Protein AF-A0A1I2BSS0-F1 (afdb_monomer_lite)

Organism: NCBI:txid930128

Radius of gyration: 27.58 Å; chains: 1; bounding box: 53×74×63 Å

Sequence (146 aa):
MRKRMLYLVAVILLAGCGANDTADAEGGEKVQETEGVESGGTPAADTEKEESNDSELTEIRESYEDETYKVTLKAITDVNETTAVGPMEVTIEDVKVLTIEPSQEAHEEYYYQYSSEEEFDYPHIQATSENTSEDMVNFNPVSTVE

pLDDT: mean 75.37, std 25.13, range [26.5, 98.25]

Secondary structure (DSSP, 8-state):
--SSSSTTTTTGGG---------------------------------------GGG--STT-EEE-SSEEEEEEEEEEEEEEEEETTEEEEEEEEEEEEEEE-HHHIIIIITTT-SSSSEEEEEEEEEEEE-SSS-----S-S---

Foldseek 3Di:
DVVVVVVVVVVVPPPDDDDDDDDDDDDDDDDDDDDDDPPPPDPPPPPPVCDDPCVPDDDQQDWDDDPFKIKGWHDKDADQDWDDDPQKIKGFGMKTKMKIQTDPVNCVPPVVVPDPDRMDIDMDIDMDMGRNDPDDDDDDPDDDDD

Structure (mmCIF, N/CA/C/O backbone):
data_AF-A0A1I2BSS0-F1
#
_entry.id   AF-A0A1I2BSS0-F1
#
loop_
_atom_site.group_PDB
_atom_site.id
_atom_site.type_symbol
_atom_site.label_atom_id
_atom_site.label_alt_id
_atom_site.label_comp_id
_atom_site.label_asym_id
_atom_site.label_entity_id
_atom_site.label_seq_id
_atom_site.pdbx_PDB_ins_code
_atom_site.Cartn_x
_atom_site.Cartn_y
_atom_site.Cartn_z
_atom_site.occupancy
_atom_site.B_iso_or_equiv
_atom_site.auth_seq_id
_atom_site.auth_comp_id
_atom_site.auth_asym_id
_atom_site.auth_atom_id
_atom_site.pdbx_PDB_model_num
ATOM 1 N N . MET A 1 1 ? 5.828 -63.047 6.355 1.00 50.56 1 MET A N 1
ATOM 2 C CA . MET A 1 1 ? 6.498 -62.698 7.632 1.00 50.56 1 MET A CA 1
ATOM 3 C C . MET A 1 1 ? 7.538 -61.571 7.530 1.00 50.56 1 MET A C 1
ATOM 5 O O . MET A 1 1 ? 7.919 -61.057 8.564 1.00 50.56 1 MET A O 1
ATOM 9 N N . ARG A 1 2 ? 7.936 -61.096 6.334 1.00 51.59 2 ARG A N 1
ATOM 10 C CA . ARG A 1 2 ? 8.876 -59.959 6.185 1.00 51.59 2 ARG A CA 1
ATOM 11 C C . ARG A 1 2 ? 8.249 -58.557 6.315 1.00 51.59 2 ARG A C 1
ATOM 13 O O . ARG A 1 2 ? 8.945 -57.620 6.663 1.00 51.59 2 ARG A O 1
ATOM 20 N N . LYS A 1 3 ? 6.931 -58.412 6.105 1.00 49.22 3 LYS A N 1
ATOM 21 C CA . LYS A 1 3 ? 6.220 -57.119 6.231 1.00 49.22 3 LYS A CA 1
ATOM 22 C C . LYS A 1 3 ? 5.806 -56.747 7.663 1.00 49.22 3 LYS A C 1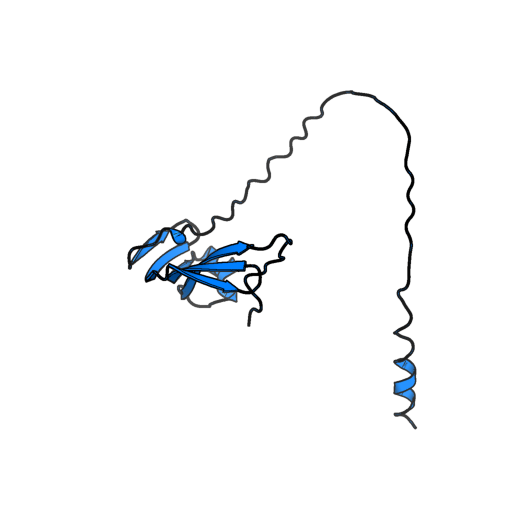
ATOM 24 O O . LYS A 1 3 ? 5.516 -55.590 7.921 1.00 49.22 3 LYS A O 1
ATOM 29 N N . ARG A 1 4 ? 5.799 -57.703 8.603 1.00 57.75 4 ARG A N 1
ATOM 30 C CA . ARG A 1 4 ? 5.473 -57.435 10.021 1.00 57.75 4 ARG A CA 1
ATOM 31 C C . ARG A 1 4 ? 6.681 -56.954 10.835 1.00 57.75 4 ARG A C 1
ATOM 33 O O . ARG A 1 4 ? 6.501 -56.419 11.916 1.00 57.75 4 ARG A O 1
ATOM 40 N N . MET A 1 5 ? 7.891 -57.108 10.292 1.00 56.22 5 MET A N 1
ATOM 41 C CA . MET A 1 5 ? 9.147 -56.718 10.941 1.00 56.22 5 MET A CA 1
ATOM 42 C C . MET A 1 5 ? 9.496 -55.232 10.743 1.00 56.22 5 MET A C 1
ATOM 44 O O . MET A 1 5 ? 10.292 -54.693 11.497 1.00 56.22 5 MET A O 1
ATOM 48 N N . LEU A 1 6 ? 8.859 -54.554 9.779 1.00 57.78 6 LEU A N 1
ATOM 49 C CA . LEU A 1 6 ? 9.050 -53.119 9.527 1.00 57.78 6 LEU A CA 1
ATOM 50 C C . LEU A 1 6 ? 8.253 -52.214 10.481 1.00 57.78 6 LEU A C 1
ATOM 52 O O . LEU A 1 6 ? 8.642 -51.074 10.695 1.00 57.78 6 LEU A O 1
ATOM 56 N N . TYR A 1 7 ? 7.186 -52.722 11.106 1.00 59.72 7 TYR A N 1
ATOM 57 C CA . TYR A 1 7 ? 6.385 -51.936 12.052 1.00 59.72 7 TYR A CA 1
ATOM 58 C C . TYR A 1 7 ? 7.031 -51.795 13.438 1.00 59.72 7 TYR A C 1
ATOM 60 O O . TYR A 1 7 ? 6.673 -50.893 14.186 1.00 59.72 7 TYR A O 1
ATOM 68 N N . LEU A 1 8 ? 8.001 -52.650 13.783 1.00 58.34 8 LEU A N 1
ATOM 69 C CA . LEU A 1 8 ? 8.598 -52.677 15.123 1.00 58.34 8 LEU A CA 1
ATOM 70 C C . LEU A 1 8 ? 9.700 -51.617 15.318 1.00 58.34 8 LEU A C 1
ATOM 72 O O . LEU A 1 8 ? 10.034 -51.285 16.448 1.00 58.34 8 LEU A O 1
ATOM 76 N N . VAL A 1 9 ? 10.225 -51.044 14.229 1.00 60.75 9 VAL A N 1
ATOM 77 C CA . VAL A 1 9 ? 11.274 -50.005 14.267 1.00 60.75 9 VAL A CA 1
ATOM 78 C C . VAL A 1 9 ? 10.686 -48.596 14.429 1.00 60.75 9 VAL A C 1
ATOM 80 O O . VAL A 1 9 ? 11.329 -47.726 15.006 1.00 60.75 9 VAL A O 1
ATOM 83 N N . ALA A 1 10 ? 9.438 -48.371 14.004 1.00 59.03 10 ALA A N 1
ATOM 84 C CA . ALA A 1 10 ? 8.810 -47.047 14.031 1.00 59.03 10 ALA A CA 1
ATOM 85 C C . ALA A 1 10 ? 8.410 -46.561 15.442 1.00 59.03 10 ALA A C 1
ATOM 87 O O . ALA A 1 10 ? 8.214 -45.369 15.642 1.00 59.03 10 ALA A O 1
ATOM 88 N N . VAL A 1 11 ? 8.310 -47.457 16.431 1.00 61.81 11 VAL A N 1
ATOM 89 C CA . VAL A 1 11 ? 7.831 -47.117 17.788 1.00 61.81 11 VAL A CA 1
ATOM 90 C C . VAL A 1 11 ? 8.945 -46.563 18.691 1.00 61.81 11 VAL A C 1
ATOM 92 O O . VAL A 1 11 ? 8.663 -45.886 19.672 1.00 61.81 11 VAL A O 1
ATOM 95 N N . ILE A 1 12 ? 10.220 -46.791 18.356 1.00 62.28 12 ILE A N 1
ATOM 96 C CA . ILE A 1 12 ? 11.357 -46.427 19.224 1.00 62.28 12 ILE A CA 1
ATOM 97 C C . ILE A 1 12 ? 11.729 -44.934 19.102 1.00 62.28 12 ILE A C 1
ATOM 99 O O . ILE A 1 12 ? 12.392 -44.391 19.979 1.00 62.28 12 ILE A O 1
ATOM 103 N N . LEU A 1 13 ? 11.263 -44.236 18.061 1.00 59.97 13 LEU A N 1
ATOM 104 C CA . LEU A 1 13 ? 11.679 -42.858 17.767 1.00 59.97 13 LEU A CA 1
ATOM 105 C C . LEU A 1 13 ? 10.857 -41.756 18.468 1.00 59.97 13 LEU A C 1
ATOM 107 O O . LEU A 1 13 ? 11.174 -40.587 18.288 1.00 59.97 13 LEU A O 1
ATOM 111 N N . LEU A 1 14 ? 9.832 -42.084 19.269 1.00 59.31 14 LEU A N 1
ATOM 112 C CA . LEU A 1 14 ? 8.947 -41.079 19.895 1.00 59.31 14 LEU A CA 1
ATOM 113 C C . LEU A 1 14 ? 9.185 -40.821 21.396 1.00 59.31 14 LEU A C 1
ATOM 115 O O . LEU A 1 14 ? 8.429 -40.071 22.009 1.00 59.31 14 LEU A O 1
ATOM 119 N N . ALA A 1 15 ? 10.227 -41.388 22.004 1.00 60.75 15 ALA A N 1
ATOM 120 C CA . ALA A 1 15 ? 10.575 -41.121 23.402 1.00 60.75 15 ALA A CA 1
ATOM 121 C C . ALA A 1 15 ? 11.887 -40.329 23.487 1.00 60.75 15 ALA A C 1
ATOM 123 O O . ALA A 1 15 ? 12.951 -40.908 23.691 1.00 60.75 15 ALA A O 1
ATOM 124 N N . GLY A 1 16 ? 11.831 -39.006 23.306 1.00 54.38 16 GLY A N 1
ATOM 125 C CA . GLY A 1 16 ? 13.044 -38.197 23.419 1.00 54.38 16 GLY A CA 1
ATOM 126 C C . GLY A 1 16 ? 12.893 -36.700 23.181 1.00 54.38 16 GLY A C 1
ATOM 127 O O . GLY A 1 16 ? 13.493 -36.196 22.245 1.00 54.38 16 GLY A O 1
ATOM 128 N N . CYS A 1 17 ? 12.144 -35.993 24.031 1.00 55.28 17 CYS A N 1
ATOM 129 C CA . CYS A 1 17 ? 12.588 -34.709 24.591 1.00 55.28 17 CYS A CA 1
ATOM 130 C C . CYS A 1 17 ? 11.612 -34.295 25.701 1.00 55.28 17 CYS A C 1
ATOM 132 O O . CYS A 1 17 ? 10.517 -33.806 25.438 1.00 55.28 17 CYS A O 1
ATOM 134 N N . GLY A 1 18 ? 11.987 -34.568 26.946 1.00 44.53 18 GLY A N 1
ATOM 135 C CA . GLY A 1 18 ? 11.280 -34.110 28.131 1.00 44.53 18 GLY A CA 1
ATOM 136 C C . GLY A 1 18 ? 12.293 -33.520 29.098 1.00 44.53 18 GLY A C 1
ATOM 137 O O . GLY A 1 18 ? 13.188 -34.241 29.524 1.00 44.53 18 GLY A O 1
ATOM 138 N N . ALA A 1 19 ? 12.079 -32.239 29.408 1.00 48.00 19 ALA A N 1
ATOM 139 C CA . ALA A 1 19 ? 12.625 -31.441 30.503 1.00 48.00 19 ALA A CA 1
ATOM 140 C C . ALA A 1 19 ? 14.140 -31.175 30.530 1.00 48.00 19 ALA A C 1
ATOM 142 O O . ALA A 1 19 ? 14.957 -32.088 30.601 1.00 48.00 19 ALA A O 1
ATOM 143 N N . ASN A 1 20 ? 14.492 -29.891 30.646 1.00 44.16 20 ASN A N 1
ATOM 144 C CA . ASN A 1 20 ? 15.385 -29.515 31.733 1.00 44.16 20 ASN A CA 1
ATOM 145 C C . ASN A 1 20 ? 15.067 -28.112 32.268 1.00 44.16 20 ASN A C 1
ATOM 147 O O . ASN A 1 20 ? 14.987 -27.145 31.513 1.00 44.16 20 ASN A O 1
ATOM 151 N N . ASP A 1 21 ? 14.866 -28.084 33.583 1.00 40.03 21 ASP A N 1
ATOM 152 C CA . ASP A 1 21 ? 14.531 -26.959 34.443 1.00 40.03 21 ASP A CA 1
ATOM 153 C C . ASP A 1 21 ? 15.652 -25.916 34.596 1.00 40.03 21 ASP A C 1
ATOM 155 O O . ASP A 1 21 ? 16.846 -26.219 34.596 1.00 40.03 21 ASP A O 1
ATOM 159 N N . THR A 1 22 ? 15.174 -24.689 34.786 1.00 41.31 22 THR A N 1
ATOM 160 C CA . THR A 1 22 ? 15.629 -23.565 35.620 1.00 41.31 22 THR A CA 1
ATOM 161 C C . THR A 1 22 ? 16.772 -23.818 36.614 1.00 41.31 22 THR A C 1
ATOM 163 O O . THR A 1 22 ? 16.722 -24.753 37.412 1.00 41.31 22 THR A O 1
ATOM 166 N N . ALA A 1 23 ? 17.706 -22.862 36.700 1.00 33.19 23 ALA A N 1
ATOM 167 C CA . ALA A 1 23 ? 18.368 -22.509 37.958 1.00 33.19 23 ALA A CA 1
ATOM 168 C C . ALA A 1 23 ? 18.831 -21.039 37.950 1.00 33.19 23 ALA A C 1
ATOM 170 O O . ALA A 1 23 ? 19.800 -20.676 37.285 1.00 33.19 23 ALA A O 1
ATOM 171 N N . ASP A 1 24 ? 18.102 -20.228 38.715 1.00 36.31 24 ASP A N 1
ATOM 172 C CA . ASP A 1 24 ? 18.473 -18.920 39.259 1.00 36.31 24 ASP A CA 1
ATOM 173 C C . ASP A 1 24 ? 19.785 -18.947 40.060 1.00 36.31 24 ASP A C 1
ATOM 175 O O . ASP A 1 24 ? 20.083 -19.931 40.743 1.00 36.31 24 ASP A O 1
ATOM 179 N N . ALA A 1 25 ? 20.485 -17.808 40.089 1.00 30.17 25 ALA A N 1
ATOM 180 C CA . ALA A 1 25 ? 21.229 -17.358 41.268 1.00 30.17 25 ALA A CA 1
ATOM 181 C C . ALA A 1 25 ? 21.458 -15.834 41.227 1.00 30.17 25 ALA A C 1
ATOM 183 O O . ALA A 1 25 ? 22.297 -15.327 40.482 1.00 30.17 25 ALA A O 1
ATOM 184 N N . GLU A 1 26 ? 20.708 -15.121 42.066 1.00 33.34 26 GLU A N 1
ATOM 185 C CA . GLU A 1 26 ? 20.893 -13.714 42.423 1.00 33.34 26 GLU A CA 1
ATOM 186 C C . GLU A 1 26 ? 22.142 -13.474 43.302 1.00 33.34 26 GLU A C 1
ATOM 188 O O . GLU A 1 26 ? 22.470 -14.280 44.172 1.00 33.34 26 GLU A O 1
ATOM 193 N N . GLY A 1 27 ? 22.726 -12.272 43.176 1.00 28.48 27 GLY A N 1
ATOM 194 C CA . GLY A 1 27 ? 23.118 -11.456 44.338 1.00 28.48 27 GLY A CA 1
ATOM 195 C C . GLY A 1 27 ? 24.616 -11.258 44.632 1.00 28.48 27 GLY A C 1
ATOM 196 O O . GLY A 1 27 ? 25.304 -12.183 45.051 1.00 28.48 27 GLY A O 1
ATOM 197 N N . GLY A 1 28 ? 25.092 -10.002 44.556 1.00 27.19 28 GLY A N 1
ATOM 198 C CA . GLY A 1 28 ? 26.357 -9.574 45.184 1.00 27.19 28 GLY A CA 1
ATOM 199 C C . GLY A 1 28 ? 26.935 -8.221 44.720 1.00 27.19 28 GLY A C 1
ATOM 200 O O . GLY A 1 28 ? 27.531 -8.135 43.659 1.00 27.19 28 GLY A O 1
ATOM 201 N N . GLU A 1 29 ? 26.773 -7.190 45.553 1.00 28.28 29 GLU A N 1
ATOM 202 C CA . GLU A 1 29 ? 27.048 -5.738 45.431 1.00 28.28 29 GLU A CA 1
ATOM 203 C C . GLU A 1 29 ? 28.419 -5.168 44.936 1.00 28.28 29 GLU A C 1
ATOM 205 O O . GLU A 1 29 ? 29.488 -5.586 45.364 1.00 28.28 29 GLU A O 1
ATOM 210 N N . LYS A 1 30 ? 28.284 -4.023 44.225 1.00 28.36 30 LYS A N 1
ATOM 211 C CA . LYS A 1 30 ? 28.961 -2.692 44.328 1.00 28.36 30 LYS A CA 1
ATOM 212 C C . LYS A 1 30 ? 30.378 -2.416 43.762 1.00 28.36 30 LYS A C 1
ATOM 214 O O . LYS A 1 30 ? 31.392 -2.658 44.399 1.00 28.36 30 LYS A O 1
ATOM 219 N N . VAL A 1 31 ? 30.327 -1.606 42.690 1.00 29.88 31 VAL A N 1
ATOM 220 C CA . VAL A 1 31 ? 31.075 -0.360 42.375 1.00 29.88 31 VAL A CA 1
ATOM 221 C C . VAL A 1 31 ? 32.586 -0.440 42.128 1.00 29.88 31 VAL A C 1
ATOM 223 O O . VAL A 1 31 ? 33.381 -0.467 43.061 1.00 29.88 31 VAL A O 1
ATOM 226 N N . GLN A 1 32 ? 32.964 -0.207 40.866 1.00 27.41 32 GLN A N 1
ATOM 227 C CA . GLN A 1 32 ? 34.081 0.677 40.532 1.00 27.41 32 GLN A CA 1
ATOM 228 C C . GLN A 1 32 ? 33.827 1.353 39.175 1.00 27.41 32 GLN A C 1
ATOM 230 O O . GLN A 1 32 ? 33.724 0.695 38.145 1.00 27.41 32 GLN A O 1
ATOM 235 N N . GLU A 1 33 ? 33.674 2.675 39.204 1.00 36.00 33 GLU A N 1
ATOM 236 C CA . GLU A 1 33 ? 33.679 3.547 38.033 1.00 36.00 33 GLU A CA 1
ATOM 237 C C . GLU A 1 33 ? 35.140 3.821 37.659 1.00 36.00 33 GLU A C 1
ATOM 239 O O . GLU A 1 33 ? 35.866 4.435 38.440 1.00 36.00 33 GLU A O 1
ATOM 244 N N . THR A 1 34 ? 35.572 3.357 36.487 1.00 26.50 34 THR A N 1
ATOM 245 C CA . THR A 1 34 ? 36.784 3.836 35.813 1.00 26.50 34 THR A CA 1
ATOM 246 C C . THR A 1 34 ? 36.610 3.724 34.302 1.00 26.50 34 THR A C 1
ATOM 248 O O . THR A 1 34 ? 36.516 2.626 33.765 1.00 26.50 34 THR A O 1
ATOM 251 N N . GLU A 1 35 ? 36.628 4.901 33.680 1.00 29.69 35 GLU A N 1
ATOM 252 C CA . GLU A 1 35 ? 37.105 5.199 32.327 1.00 29.69 35 GLU A CA 1
ATOM 253 C C . GLU A 1 35 ? 36.271 4.676 31.147 1.00 29.69 35 GLU A C 1
ATOM 255 O O . GLU A 1 35 ? 36.278 3.505 30.775 1.00 29.69 35 GLU A O 1
ATOM 260 N N . GLY A 1 36 ? 35.572 5.631 30.521 1.00 33.69 36 GLY A N 1
ATOM 261 C CA . GLY A 1 36 ? 34.917 5.465 29.237 1.00 33.69 36 GLY A CA 1
ATOM 262 C C . GLY A 1 36 ? 35.921 5.047 28.172 1.00 33.69 36 GLY A C 1
ATOM 263 O O . GLY A 1 36 ? 36.830 5.792 27.815 1.00 33.69 36 GLY A O 1
ATOM 264 N N . VAL A 1 37 ? 35.713 3.846 27.649 1.00 28.94 37 VAL A N 1
ATOM 265 C CA . VAL A 1 37 ? 36.232 3.448 26.352 1.00 28.94 37 VAL A CA 1
ATOM 266 C C . VAL A 1 37 ? 35.182 3.871 25.340 1.00 28.94 37 VAL A C 1
ATOM 268 O O . VAL A 1 37 ? 34.072 3.339 25.329 1.00 28.94 37 VAL A O 1
ATOM 271 N N . GLU A 1 38 ? 35.537 4.858 24.519 1.00 39.38 38 GLU A N 1
ATOM 272 C CA . GLU A 1 38 ? 34.864 5.141 23.259 1.00 39.38 38 GLU A CA 1
ATOM 273 C C . GLU A 1 38 ? 34.757 3.833 22.472 1.00 39.38 38 GLU A C 1
ATOM 275 O O . GLU A 1 38 ? 35.719 3.359 21.864 1.00 39.38 38 GLU A O 1
ATOM 280 N N . SER A 1 39 ? 33.574 3.221 22.496 1.00 30.70 39 SER A N 1
ATOM 281 C CA . SER A 1 39 ? 33.214 2.252 21.479 1.00 30.70 39 SER A CA 1
ATOM 282 C C . SER A 1 39 ? 32.907 3.060 20.229 1.00 30.70 39 SER A C 1
ATOM 284 O O . SER A 1 39 ? 31.785 3.507 20.005 1.00 30.70 39 SER A O 1
ATOM 286 N N . GLY A 1 40 ? 33.956 3.289 19.439 1.00 39.84 40 GLY A N 1
ATOM 287 C CA . GLY A 1 40 ? 33.842 3.580 18.021 1.00 39.84 40 GLY A CA 1
ATOM 288 C C . GLY A 1 40 ? 33.200 2.385 17.326 1.00 39.84 40 GLY A C 1
ATOM 289 O O . GLY A 1 40 ? 33.875 1.600 16.669 1.00 39.84 40 GLY A O 1
ATOM 290 N N . GLY A 1 41 ? 31.895 2.225 17.520 1.00 30.16 41 GLY A N 1
ATOM 291 C CA . GLY A 1 41 ? 31.028 1.572 16.565 1.00 30.16 41 GLY A CA 1
ATOM 292 C C . GLY A 1 41 ? 30.657 2.642 15.559 1.00 30.16 41 GLY A C 1
ATOM 293 O O . GLY A 1 41 ? 29.905 3.559 15.881 1.00 30.16 41 GLY A O 1
ATOM 294 N N . THR A 1 42 ? 31.229 2.566 14.361 1.00 34.06 42 THR A N 1
ATOM 295 C CA . THR A 1 42 ? 30.642 3.202 13.181 1.00 34.06 42 THR A CA 1
ATOM 296 C C . THR A 1 42 ? 29.134 2.948 13.250 1.00 34.06 42 THR A C 1
ATOM 298 O O . THR A 1 42 ? 28.773 1.779 13.429 1.00 34.06 42 THR A O 1
ATOM 301 N N . PRO A 1 43 ? 28.255 3.968 13.185 1.00 36.91 43 PRO A N 1
ATOM 302 C CA . PRO A 1 43 ? 26.845 3.677 13.007 1.00 36.91 43 PRO A CA 1
ATOM 303 C C . PRO A 1 43 ? 26.792 2.820 11.748 1.00 36.91 43 PRO A C 1
ATOM 305 O O . PRO A 1 43 ? 27.281 3.241 10.696 1.00 36.91 43 PRO A O 1
ATOM 308 N N . ALA A 1 44 ? 26.343 1.569 11.889 1.00 40.59 44 ALA A N 1
ATOM 309 C CA . ALA A 1 44 ? 25.914 0.815 10.730 1.00 40.59 44 ALA A CA 1
ATOM 310 C C . ALA A 1 44 ? 24.950 1.767 10.038 1.00 40.59 44 ALA A C 1
ATOM 312 O O . ALA A 1 44 ? 24.003 2.213 10.684 1.00 40.59 44 ALA A O 1
ATOM 313 N N . ALA A 1 45 ? 25.324 2.212 8.835 1.00 37.47 45 ALA A N 1
ATOM 314 C CA . ALA A 1 45 ? 24.509 3.123 8.065 1.00 37.47 45 ALA A CA 1
ATOM 315 C C . ALA A 1 45 ? 23.099 2.555 8.126 1.00 37.47 45 ALA A C 1
ATOM 317 O O . ALA A 1 45 ? 22.920 1.382 7.779 1.00 37.47 45 ALA A O 1
ATOM 318 N N . ASP A 1 46 ? 22.169 3.345 8.668 1.00 38.88 46 ASP A N 1
ATOM 319 C CA . ASP A 1 46 ? 20.753 3.096 8.495 1.00 38.88 46 ASP A CA 1
ATOM 320 C C . ASP A 1 46 ? 20.593 2.881 6.998 1.00 38.88 46 ASP A C 1
ATOM 322 O O . ASP A 1 46 ? 20.673 3.806 6.194 1.00 38.88 46 ASP A O 1
ATOM 326 N N . THR A 1 47 ? 20.491 1.616 6.608 1.00 42.00 47 THR A N 1
ATOM 327 C CA . THR A 1 47 ? 19.916 1.279 5.325 1.00 42.00 47 THR A CA 1
ATOM 328 C C . THR A 1 47 ? 18.440 1.445 5.610 1.00 42.00 47 THR A C 1
ATOM 330 O O . THR A 1 47 ? 17.744 0.467 5.880 1.00 42.00 47 THR A O 1
ATOM 333 N N . GLU A 1 48 ? 18.005 2.707 5.699 1.00 45.22 48 GLU A N 1
ATOM 334 C CA . GLU A 1 48 ? 16.610 3.037 5.496 1.00 45.22 48 GLU A CA 1
ATOM 335 C C . GLU A 1 48 ? 16.337 2.471 4.115 1.00 45.22 48 GLU A C 1
ATOM 337 O O . GLU A 1 48 ? 16.850 2.930 3.097 1.00 45.22 48 GLU A O 1
ATOM 342 N N . LYS A 1 49 ? 15.708 1.302 4.115 1.00 43.44 49 LYS A N 1
ATOM 343 C CA . LYS A 1 49 ? 15.221 0.697 2.901 1.00 43.44 49 LYS A CA 1
ATOM 344 C C . LYS A 1 49 ? 14.208 1.722 2.419 1.00 43.44 49 LYS A C 1
ATOM 346 O O . LYS A 1 49 ? 13.203 1.896 3.098 1.00 43.44 49 LYS A O 1
ATOM 351 N N . GLU A 1 50 ? 14.552 2.459 1.369 1.00 48.47 50 GLU A N 1
ATOM 352 C CA . GLU A 1 50 ? 13.710 3.489 0.762 1.00 48.47 50 GLU A CA 1
ATOM 353 C C . GLU A 1 50 ? 12.409 2.798 0.322 1.00 48.47 50 GLU A C 1
ATOM 355 O O . GLU A 1 50 ? 12.315 2.204 -0.758 1.00 48.47 50 GLU A O 1
ATOM 360 N N . GLU A 1 51 ? 11.438 2.728 1.235 1.00 54.66 51 GLU A N 1
ATOM 361 C CA . GLU A 1 51 ? 10.092 2.287 0.917 1.00 54.66 51 GLU A CA 1
ATOM 362 C C . GLU A 1 51 ? 9.535 3.313 -0.059 1.00 54.66 51 GLU A C 1
ATOM 364 O O . GLU A 1 51 ? 9.681 4.522 0.137 1.00 54.66 51 GLU A O 1
ATOM 369 N N . SER A 1 52 ? 8.962 2.820 -1.154 1.00 58.09 52 SER A N 1
ATOM 370 C CA . SER A 1 52 ? 8.433 3.681 -2.198 1.00 58.09 52 SER A CA 1
ATOM 371 C C . SER A 1 52 ? 7.456 4.670 -1.583 1.00 58.09 52 SER A C 1
ATOM 373 O O . SER A 1 52 ? 6.502 4.270 -0.922 1.00 58.09 52 SER A O 1
ATOM 375 N N . ASN A 1 53 ? 7.668 5.965 -1.815 1.00 66.19 53 ASN A N 1
ATOM 376 C CA . ASN A 1 53 ? 6.691 6.989 -1.452 1.00 66.19 53 ASN A CA 1
ATOM 377 C C . ASN A 1 53 ? 5.533 7.024 -2.477 1.00 66.19 53 ASN A C 1
ATOM 379 O O . ASN A 1 53 ? 5.089 8.075 -2.936 1.00 66.19 53 ASN A O 1
ATOM 383 N N . ASP A 1 54 ? 5.074 5.851 -2.912 1.00 70.06 54 ASP A N 1
ATOM 384 C CA . ASP A 1 54 ? 4.024 5.656 -3.917 1.00 70.06 54 ASP A CA 1
ATOM 385 C C . ASP A 1 54 ? 2.618 5.975 -3.379 1.00 70.06 54 ASP A C 1
ATOM 387 O O . ASP A 1 54 ? 1.672 6.213 -4.144 1.00 70.06 54 ASP A O 1
ATOM 391 N N . SER A 1 55 ? 2.487 6.075 -2.056 1.00 77.56 55 SER A N 1
ATOM 392 C CA . SER A 1 55 ? 1.314 6.618 -1.372 1.00 77.56 55 SER A CA 1
ATOM 393 C C . SER A 1 55 ? 0.965 8.030 -1.859 1.00 77.56 55 SER A C 1
ATOM 395 O O . SER A 1 55 ? -0.218 8.345 -1.984 1.00 77.56 55 SER A O 1
ATOM 397 N N . GLU A 1 56 ? 1.956 8.844 -2.240 1.00 86.81 56 GLU A N 1
ATOM 398 C CA . GLU A 1 56 ? 1.747 10.218 -2.724 1.00 86.81 56 GLU A CA 1
ATOM 399 C C . GLU A 1 56 ? 1.230 10.305 -4.170 1.00 86.81 56 GLU A C 1
ATOM 401 O O . GLU A 1 56 ? 0.692 11.344 -4.557 1.00 86.81 56 GLU A O 1
ATOM 406 N N . LEU A 1 57 ? 1.325 9.230 -4.964 1.00 93.94 57 LEU A N 1
ATOM 407 C CA . LEU A 1 57 ? 0.854 9.235 -6.353 1.00 93.94 57 LEU A CA 1
ATOM 408 C C . LEU A 1 57 ? -0.677 9.296 -6.393 1.00 93.94 57 LEU A C 1
ATOM 410 O O . LEU A 1 57 ? -1.350 8.335 -6.007 1.00 93.94 57 LEU A O 1
ATOM 414 N N . THR A 1 58 ? -1.236 10.400 -6.880 1.00 93.88 58 THR A N 1
ATOM 415 C CA . THR A 1 58 ? -2.692 10.645 -6.903 1.00 93.88 58 THR A CA 1
ATOM 416 C C . THR A 1 58 ? -3.219 10.963 -8.298 1.00 93.88 58 THR A C 1
ATOM 418 O O . THR A 1 58 ? -4.414 10.795 -8.558 1.00 93.88 58 THR A O 1
ATOM 421 N N . GLU A 1 59 ? -2.350 11.343 -9.238 1.00 95.88 59 GLU A N 1
ATOM 422 C CA . GLU A 1 59 ? -2.737 11.619 -10.620 1.00 95.88 59 GLU A CA 1
ATOM 423 C C . GLU A 1 59 ? -2.353 10.473 -11.567 1.00 95.88 59 GLU A C 1
ATOM 425 O O . GLU A 1 59 ? -1.237 9.961 -11.576 1.00 95.88 59 GLU A O 1
ATOM 430 N N . ILE A 1 60 ? -3.280 10.048 -12.430 1.00 97.00 60 ILE A N 1
ATOM 431 C CA . ILE A 1 60 ? -2.989 8.990 -13.408 1.00 97.00 60 ILE A CA 1
ATOM 432 C C . ILE A 1 60 ? -1.838 9.443 -14.323 1.00 97.00 60 ILE A C 1
ATOM 434 O O . ILE A 1 60 ? -1.907 10.509 -14.938 1.00 97.00 60 ILE A O 1
ATOM 438 N N . ARG A 1 61 ? -0.835 8.571 -14.492 1.00 97.44 61 ARG A N 1
ATOM 439 C CA . ARG A 1 61 ? 0.461 8.779 -15.173 1.00 97.44 61 ARG A CA 1
ATOM 440 C C . ARG A 1 61 ? 1.484 9.598 -14.387 1.00 97.44 61 ARG A C 1
ATOM 442 O O . ARG A 1 61 ? 2.559 9.847 -14.930 1.00 97.44 61 ARG A O 1
ATOM 449 N N . GLU A 1 62 ? 1.174 10.012 -13.164 1.00 96.88 62 GLU A N 1
ATOM 450 C CA . GLU A 1 62 ? 2.183 10.503 -12.232 1.00 96.88 62 GLU A CA 1
ATOM 451 C C . GLU A 1 62 ? 3.184 9.389 -11.931 1.00 96.88 62 GLU A C 1
ATOM 453 O O . GLU A 1 62 ? 2.828 8.204 -11.910 1.00 96.88 62 GLU A O 1
ATOM 458 N N . SER A 1 63 ? 4.442 9.774 -11.745 1.00 95.31 63 SER A N 1
ATOM 459 C CA . SER A 1 63 ? 5.515 8.831 -11.487 1.00 95.31 63 SER A CA 1
ATOM 460 C C . SER A 1 63 ? 6.496 9.357 -10.458 1.00 95.31 63 SER A C 1
ATOM 462 O O . SER A 1 63 ? 6.851 10.536 -10.482 1.00 95.31 63 SER A O 1
ATOM 464 N N . TYR A 1 64 ? 6.991 8.440 -9.642 1.00 93.19 64 TYR A N 1
ATOM 465 C CA . TYR A 1 64 ? 8.151 8.614 -8.783 1.00 93.19 64 TYR A CA 1
ATOM 466 C C . TYR A 1 64 ? 9.304 7.775 -9.344 1.00 93.19 64 TYR A C 1
ATOM 468 O O . TYR A 1 64 ? 9.070 6.692 -9.880 1.00 93.19 64 TYR A O 1
ATOM 476 N N . GLU A 1 65 ? 10.532 8.272 -9.257 1.00 92.94 65 GLU A N 1
ATOM 477 C CA . GLU A 1 65 ? 11.727 7.574 -9.735 1.00 92.94 65 GLU A CA 1
ATOM 478 C C . GLU A 1 65 ? 12.893 7.849 -8.789 1.00 92.94 65 GLU A C 1
ATOM 480 O O . GLU A 1 65 ? 13.153 9.004 -8.435 1.00 92.94 65 GLU A O 1
ATOM 485 N N . ASP A 1 66 ? 13.593 6.785 -8.412 1.00 91.50 66 ASP A N 1
ATOM 486 C CA . ASP A 1 66 ? 14.859 6.818 -7.689 1.00 91.50 66 ASP A CA 1
ATOM 487 C C . ASP A 1 66 ? 15.927 5.977 -8.421 1.00 91.50 66 ASP A C 1
ATOM 489 O O . ASP A 1 66 ? 15.748 5.570 -9.570 1.00 91.50 66 ASP A O 1
ATOM 493 N N . GLU A 1 67 ? 17.082 5.747 -7.790 1.00 91.81 67 GLU A N 1
ATOM 494 C CA . GLU A 1 67 ? 18.172 4.956 -8.389 1.00 91.81 67 GLU A CA 1
ATOM 495 C C . GLU A 1 67 ? 17.825 3.460 -8.557 1.00 91.81 67 GLU A C 1
ATOM 497 O O . GLU A 1 67 ? 18.463 2.751 -9.342 1.00 91.81 67 GLU A O 1
ATOM 502 N N . THR A 1 68 ? 16.819 2.972 -7.834 1.00 92.38 68 THR A N 1
ATOM 503 C CA . THR A 1 68 ? 16.426 1.563 -7.743 1.00 92.38 68 THR A CA 1
ATOM 504 C C . THR A 1 68 ? 15.266 1.235 -8.674 1.00 92.38 68 THR A C 1
ATOM 506 O O . THR A 1 68 ? 15.257 0.154 -9.267 1.00 92.38 68 THR A O 1
ATOM 509 N N . TYR A 1 69 ? 14.275 2.114 -8.810 1.00 92.88 69 TYR A N 1
ATOM 510 C CA . TYR A 1 69 ? 13.100 1.867 -9.643 1.00 92.88 69 TYR A CA 1
ATOM 511 C C . TYR A 1 69 ? 12.343 3.149 -10.011 1.00 92.88 69 TYR A C 1
ATOM 513 O O . TYR A 1 69 ? 12.443 4.192 -9.366 1.00 92.88 69 TYR A O 1
ATOM 521 N N . LYS A 1 70 ? 11.488 3.029 -11.029 1.00 95.19 70 LYS A N 1
ATOM 522 C CA . LYS A 1 70 ? 10.433 3.991 -11.352 1.00 95.19 70 LYS A CA 1
ATOM 523 C C . LYS A 1 70 ? 9.062 3.366 -11.118 1.00 95.19 70 LYS A C 1
ATOM 525 O O . LYS A 1 70 ? 8.799 2.256 -11.574 1.00 95.19 70 LYS A O 1
ATOM 530 N N . VAL A 1 71 ? 8.176 4.080 -10.429 1.00 96.00 71 VAL A N 1
ATOM 531 C CA . VAL A 1 71 ? 6.775 3.691 -10.219 1.00 96.00 71 VAL A CA 1
ATOM 532 C C . VAL A 1 71 ? 5.869 4.670 -10.945 1.00 96.00 71 VAL A C 1
ATOM 534 O O . VAL A 1 71 ? 6.018 5.877 -10.789 1.00 96.00 71 VAL A O 1
ATOM 537 N N . THR A 1 72 ? 4.912 4.164 -11.723 1.00 97.19 72 THR A N 1
ATOM 538 C CA . THR A 1 72 ? 3.924 4.978 -12.447 1.00 97.19 72 THR A CA 1
ATOM 539 C C . THR A 1 72 ? 2.499 4.586 -12.062 1.00 97.19 72 THR A C 1
ATOM 541 O O . THR A 1 72 ? 2.133 3.410 -12.125 1.00 97.19 72 THR A O 1
ATOM 544 N N . LEU A 1 73 ? 1.651 5.567 -11.739 1.00 97.88 73 LEU A N 1
ATOM 545 C CA . LEU A 1 73 ? 0.239 5.337 -11.432 1.00 97.88 73 LEU A CA 1
ATOM 546 C C . LEU A 1 73 ? -0.582 5.084 -12.702 1.00 97.88 73 LEU A C 1
ATOM 548 O O . LEU A 1 73 ? -0.730 5.967 -13.549 1.00 97.88 73 LEU A O 1
ATOM 552 N N . LYS A 1 74 ? -1.179 3.895 -12.835 1.00 98.06 74 LYS A N 1
ATOM 553 C CA . LYS A 1 74 ? -2.045 3.550 -13.979 1.00 98.06 74 LYS A CA 1
ATOM 554 C C . LYS A 1 74 ? -3.524 3.743 -13.709 1.00 98.06 74 LYS A C 1
ATOM 556 O O . LYS A 1 74 ? -4.253 4.145 -14.616 1.00 98.06 74 LYS A O 1
ATOM 561 N N . ALA A 1 75 ? -3.970 3.454 -12.495 1.00 98.06 75 ALA A N 1
ATOM 562 C CA . ALA A 1 75 ? -5.349 3.658 -12.076 1.00 98.06 75 ALA A CA 1
ATOM 563 C C . ALA A 1 75 ? -5.412 3.868 -10.566 1.00 98.06 75 ALA A C 1
ATOM 565 O O . ALA A 1 75 ? -4.627 3.269 -9.839 1.00 98.06 75 ALA A O 1
ATOM 566 N N . ILE A 1 76 ? -6.371 4.669 -10.113 1.00 97.69 76 ILE A N 1
ATOM 567 C CA . ILE A 1 76 ? -6.669 4.898 -8.699 1.00 97.69 76 ILE A CA 1
ATOM 568 C C . ILE A 1 76 ? -8.182 4.919 -8.504 1.00 97.69 76 ILE A C 1
ATOM 570 O O . ILE A 1 76 ? -8.938 5.320 -9.395 1.00 97.69 76 ILE A O 1
ATOM 574 N N . THR A 1 77 ? -8.639 4.446 -7.355 1.00 97.38 77 THR A N 1
ATOM 575 C CA . THR A 1 77 ? -10.007 4.627 -6.878 1.00 97.38 77 THR A CA 1
ATOM 576 C C . THR A 1 77 ? -9.962 4.957 -5.398 1.00 97.38 77 THR A C 1
ATOM 578 O O . THR A 1 77 ? -9.499 4.140 -4.605 1.00 97.38 77 THR A O 1
ATOM 581 N N . ASP A 1 78 ? -10.476 6.131 -5.040 1.00 96.12 78 ASP A N 1
ATOM 582 C CA . ASP A 1 78 ? -10.741 6.495 -3.652 1.00 96.12 78 ASP A CA 1
ATOM 583 C C . ASP A 1 78 ? -11.892 5.638 -3.117 1.00 96.12 78 ASP A C 1
ATOM 585 O O . ASP A 1 78 ? -12.982 5.613 -3.700 1.00 96.12 78 ASP A O 1
ATOM 589 N N . VAL A 1 79 ? -11.654 4.936 -2.013 1.00 97.19 79 VAL A N 1
ATOM 590 C CA . VAL A 1 79 ? -12.643 4.056 -1.378 1.00 97.19 79 VAL A CA 1
ATOM 591 C C . VAL A 1 79 ? -13.183 4.729 -0.121 1.00 97.19 79 VAL A C 1
ATOM 593 O O . VAL A 1 79 ? -14.379 4.995 -0.040 1.00 97.19 79 VAL A O 1
ATOM 596 N N . ASN A 1 80 ? -12.303 5.087 0.818 1.00 96.69 80 ASN A N 1
ATOM 597 C CA . ASN A 1 80 ? -12.638 5.699 2.109 1.00 96.69 80 ASN A CA 1
ATOM 598 C C . ASN A 1 80 ? -13.786 4.984 2.849 1.00 96.69 80 ASN A C 1
ATOM 600 O O . ASN A 1 80 ? -14.674 5.624 3.421 1.00 96.69 80 ASN A O 1
ATOM 604 N N . GLU A 1 81 ? -13.779 3.650 2.830 1.00 98.00 81 GLU A N 1
ATOM 605 C CA . GLU A 1 8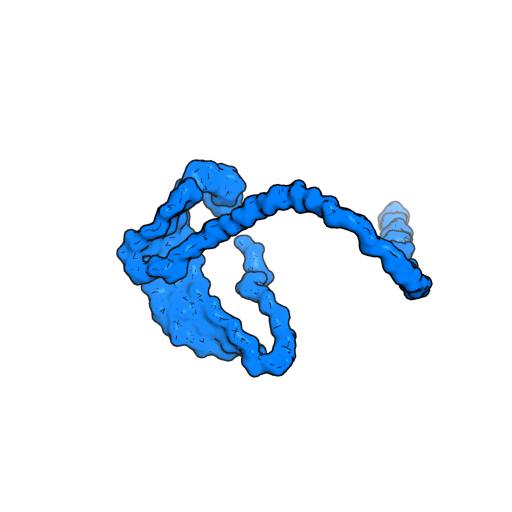1 ? -14.784 2.830 3.508 1.00 98.00 81 GLU A CA 1
ATOM 606 C C . GLU A 1 81 ? -14.182 2.134 4.727 1.00 98.00 81 GLU A C 1
ATOM 608 O O . GLU A 1 81 ? -13.182 1.421 4.624 1.00 98.00 81 GLU A O 1
ATOM 613 N N . THR A 1 82 ? -14.835 2.318 5.876 1.00 98.25 82 THR A N 1
ATOM 614 C CA . THR A 1 82 ? -14.485 1.670 7.144 1.00 98.25 82 THR A CA 1
ATOM 615 C C . THR A 1 82 ? -15.430 0.510 7.424 1.00 98.25 82 THR A C 1
ATOM 617 O O . THR A 1 82 ? -16.654 0.647 7.349 1.00 98.25 82 THR A O 1
ATOM 620 N N . THR A 1 83 ? -14.873 -0.635 7.808 1.00 97.56 83 THR A N 1
ATOM 621 C CA . THR A 1 83 ? -15.636 -1.802 8.251 1.00 97.56 83 THR A CA 1
ATOM 622 C C . THR A 1 83 ? -15.061 -2.384 9.535 1.00 97.56 83 THR A C 1
ATOM 624 O O . THR A 1 83 ? -13.848 -2.466 9.717 1.00 97.56 83 THR A O 1
ATOM 627 N N . ALA A 1 84 ? -15.943 -2.859 10.414 1.00 96.88 84 ALA A N 1
ATOM 628 C CA . ALA A 1 84 ? -15.540 -3.627 11.583 1.00 96.88 84 ALA A CA 1
ATOM 629 C C . ALA A 1 84 ? -15.155 -5.059 11.175 1.00 96.88 84 ALA A C 1
ATOM 631 O O . ALA A 1 84 ? -15.922 -5.756 10.501 1.00 96.88 84 ALA A O 1
ATOM 632 N N . VAL A 1 85 ? -13.984 -5.515 11.615 1.00 93.75 85 VAL A N 1
ATOM 633 C CA . VAL A 1 85 ? -13.465 -6.873 11.423 1.00 93.75 85 VAL A CA 1
ATOM 634 C C . VAL A 1 85 ? -12.986 -7.401 12.775 1.00 93.75 85 VAL A C 1
ATOM 636 O O . VAL A 1 85 ? -11.851 -7.192 13.196 1.00 93.75 85 VAL A O 1
ATOM 639 N N . GLY A 1 86 ? -13.872 -8.100 13.489 1.00 93.38 86 GLY A N 1
ATOM 640 C CA . GLY A 1 86 ? -13.569 -8.587 14.837 1.00 93.38 86 GLY A CA 1
ATOM 641 C C . GLY A 1 86 ? -13.355 -7.423 15.824 1.00 93.38 86 GLY A C 1
ATOM 642 O O . GLY A 1 86 ? -14.225 -6.558 15.892 1.00 93.38 86 GLY A O 1
ATOM 643 N N . PRO A 1 87 ? -12.255 -7.398 16.605 1.00 95.44 87 PRO A N 1
ATOM 644 C CA . PRO A 1 87 ? -11.945 -6.318 17.549 1.00 95.44 87 PRO A CA 1
ATOM 645 C C . PRO A 1 87 ? -11.279 -5.096 16.891 1.00 95.44 87 PRO A C 1
ATOM 647 O O . PRO A 1 87 ? -10.704 -4.269 17.596 1.00 95.44 87 PRO A O 1
ATOM 650 N N . MET A 1 88 ? -11.287 -5.011 15.559 1.00 96.31 88 MET A N 1
ATOM 651 C CA . MET A 1 88 ? -10.637 -3.941 14.812 1.00 96.31 88 MET A CA 1
ATOM 652 C C . MET A 1 88 ? -11.612 -3.245 13.867 1.00 96.31 88 MET A C 1
ATOM 654 O O . MET A 1 88 ? -12.546 -3.866 13.356 1.00 96.31 88 MET A O 1
ATOM 658 N N . GLU A 1 89 ? -11.338 -1.984 13.569 1.00 97.75 89 GLU A N 1
ATOM 659 C CA . GLU A 1 89 ? -11.871 -1.279 12.408 1.00 97.75 89 GLU A CA 1
ATOM 660 C C . GLU A 1 89 ? -10.782 -1.195 11.342 1.00 97.75 89 GLU A C 1
ATOM 662 O O . GLU A 1 89 ? -9.621 -0.930 11.644 1.00 97.75 89 GLU A O 1
ATOM 667 N N . VAL A 1 90 ? -11.144 -1.468 10.092 1.00 96.50 90 VAL A N 1
ATOM 668 C CA . VAL A 1 90 ? -10.242 -1.357 8.943 1.00 96.50 90 VAL A CA 1
ATOM 669 C C . VAL A 1 90 ? -10.848 -0.369 7.967 1.00 96.50 90 VAL A C 1
ATOM 671 O O . VAL A 1 90 ? -12.008 -0.528 7.581 1.00 96.50 90 VAL A O 1
ATOM 674 N N . THR A 1 91 ? -10.065 0.624 7.560 1.00 97.75 91 THR A N 1
ATOM 675 C CA . THR A 1 91 ? -10.441 1.591 6.529 1.00 97.75 91 THR A CA 1
ATOM 676 C C . THR A 1 91 ? -9.586 1.352 5.302 1.00 97.75 91 THR A C 1
ATOM 678 O O . THR A 1 91 ? -8.365 1.419 5.392 1.00 97.75 91 THR A O 1
ATOM 681 N N . ILE A 1 92 ? -10.217 1.082 4.161 1.00 97.31 92 ILE A N 1
ATOM 682 C CA . ILE A 1 92 ? -9.531 1.120 2.865 1.00 97.31 92 ILE A CA 1
ATOM 683 C C . ILE A 1 92 ? -9.635 2.558 2.368 1.00 97.31 92 ILE A C 1
ATOM 685 O O . ILE A 1 92 ? -10.741 3.043 2.124 1.00 97.31 92 ILE A O 1
ATOM 689 N N . GLU A 1 93 ? -8.503 3.244 2.265 1.00 96.31 93 GLU A N 1
ATOM 690 C CA . GLU A 1 93 ? -8.428 4.651 1.861 1.00 96.31 93 GLU A CA 1
ATOM 691 C C . GLU A 1 93 ? -8.525 4.740 0.336 1.00 96.31 93 GLU A C 1
ATOM 693 O O . GLU A 1 93 ? -9.475 5.322 -0.196 1.00 96.31 93 GLU A O 1
ATOM 698 N N . ASP A 1 94 ? -7.632 4.039 -0.364 1.00 96.50 94 ASP A N 1
ATOM 699 C CA . ASP A 1 94 ? -7.616 3.939 -1.818 1.00 96.50 94 ASP A CA 1
ATOM 700 C C . ASP A 1 94 ? -7.077 2.588 -2.313 1.00 96.50 94 ASP A C 1
ATOM 702 O O . ASP A 1 94 ? -6.458 1.804 -1.586 1.00 96.50 94 ASP A O 1
ATOM 706 N N . VAL A 1 95 ? -7.366 2.303 -3.583 1.00 97.06 95 VAL A N 1
ATOM 707 C CA . VAL A 1 95 ? -6.794 1.176 -4.323 1.00 97.06 95 VAL A CA 1
ATOM 708 C C . VAL A 1 95 ? -6.181 1.697 -5.614 1.00 97.06 95 VAL A C 1
ATOM 710 O O . VAL A 1 95 ? -6.858 2.353 -6.415 1.00 97.06 95 VAL A O 1
ATOM 713 N N . LYS A 1 96 ? -4.913 1.357 -5.846 1.00 97.56 96 LYS A N 1
ATOM 714 C CA . LYS A 1 96 ? -4.138 1.745 -7.027 1.00 97.56 96 LYS A CA 1
ATOM 715 C C . LYS A 1 96 ? -3.722 0.526 -7.846 1.00 97.56 96 LYS A C 1
ATOM 717 O O . LYS A 1 96 ? -3.542 -0.576 -7.331 1.00 97.56 96 LYS A O 1
ATOM 722 N N . VAL A 1 97 ? -3.530 0.750 -9.140 1.00 97.75 97 VAL A N 1
ATOM 723 C CA . VAL A 1 97 ? -2.719 -0.110 -10.007 1.00 97.75 97 VAL A CA 1
ATOM 724 C C . VAL A 1 97 ? -1.480 0.684 -10.378 1.00 97.75 97 VAL A C 1
ATOM 726 O O . VAL A 1 97 ? -1.590 1.745 -11.001 1.00 97.75 97 VAL A O 1
ATOM 729 N N . LEU A 1 98 ? -0.322 0.164 -9.994 1.00 97.06 98 LEU A N 1
ATOM 730 C CA . LEU A 1 98 ? 0.983 0.775 -10.205 1.00 97.06 98 LEU A CA 1
ATOM 731 C C . LEU A 1 98 ? 1.788 -0.086 -11.178 1.00 97.06 98 LEU A C 1
ATOM 733 O O . LEU A 1 98 ? 1.696 -1.309 -11.128 1.00 97.06 98 LEU A O 1
ATOM 737 N N . THR A 1 99 ? 2.572 0.538 -12.051 1.00 96.56 99 THR A N 1
ATOM 738 C CA . THR A 1 99 ? 3.634 -0.144 -12.807 1.00 96.56 99 THR A CA 1
ATOM 739 C C . THR A 1 99 ? 4.954 0.145 -12.133 1.00 96.56 99 THR A C 1
ATOM 741 O O . THR A 1 99 ? 5.238 1.314 -11.871 1.00 96.56 99 THR A O 1
ATOM 744 N N . ILE A 1 100 ? 5.754 -0.887 -11.889 1.00 95.00 100 ILE A N 1
ATOM 745 C CA . ILE A 1 100 ? 7.147 -0.736 -11.473 1.00 95.00 100 ILE A CA 1
ATOM 746 C C . ILE A 1 100 ? 8.087 -1.107 -12.619 1.00 95.00 100 ILE A C 1
ATOM 748 O O . ILE A 1 100 ? 7.929 -2.143 -13.263 1.00 95.00 100 ILE A O 1
ATOM 752 N N . GLU A 1 101 ? 9.066 -0.242 -12.841 1.00 95.88 101 GLU A N 1
ATOM 753 C CA . GLU A 1 101 ? 10.181 -0.377 -13.773 1.00 95.88 101 GLU A CA 1
ATOM 754 C C . GLU A 1 101 ? 11.470 -0.414 -12.925 1.00 95.88 101 GLU A C 1
ATOM 756 O O . GLU A 1 101 ? 12.027 0.645 -12.614 1.00 95.88 101 GLU A O 1
ATOM 761 N N . PRO A 1 102 ? 11.916 -1.590 -12.439 1.00 95.06 102 PRO A N 1
ATOM 762 C CA . PRO A 1 102 ? 13.158 -1.697 -11.680 1.00 95.06 102 PRO A CA 1
ATOM 763 C C . PRO A 1 102 ? 14.390 -1.365 -12.530 1.00 95.06 102 PRO A C 1
ATOM 765 O O . PRO A 1 102 ? 14.438 -1.638 -13.731 1.00 95.06 102 PRO A O 1
ATOM 768 N N . SER A 1 103 ? 15.437 -0.849 -11.885 1.00 95.50 103 SER A N 1
ATOM 769 C CA . SER A 1 103 ? 16.772 -0.796 -12.477 1.00 95.50 103 SER A CA 1
ATOM 770 C C . SER A 1 103 ? 17.256 -2.211 -12.810 1.00 95.50 103 SER A C 1
ATOM 772 O O . SER A 1 103 ? 16.777 -3.199 -12.251 1.00 95.50 103 SER A O 1
ATOM 774 N N . GLN A 1 104 ? 18.233 -2.331 -13.712 1.00 93.56 104 GLN A N 1
ATOM 775 C CA . GLN A 1 104 ? 18.771 -3.643 -14.084 1.00 93.56 104 GLN A CA 1
ATOM 776 C C . GLN A 1 104 ? 19.282 -4.424 -12.859 1.00 93.56 104 GLN A C 1
ATOM 778 O O . GLN A 1 104 ? 19.014 -5.615 -12.729 1.00 93.56 104 GLN A O 1
ATOM 783 N N . GLU A 1 105 ? 19.977 -3.742 -11.948 1.00 93.69 105 GLU A N 1
ATOM 784 C CA . GLU A 1 105 ? 20.490 -4.330 -10.708 1.00 93.69 105 GLU A CA 1
ATOM 785 C C . GLU A 1 105 ? 19.346 -4.794 -9.799 1.00 93.69 105 GLU A C 1
ATOM 787 O O . GLU A 1 105 ? 19.306 -5.958 -9.405 1.00 93.69 105 GLU A O 1
ATOM 792 N N . ALA A 1 106 ? 18.350 -3.935 -9.553 1.00 92.94 106 ALA A N 1
ATOM 793 C CA . ALA A 1 106 ? 17.184 -4.292 -8.747 1.00 92.94 106 ALA A CA 1
ATOM 794 C C . ALA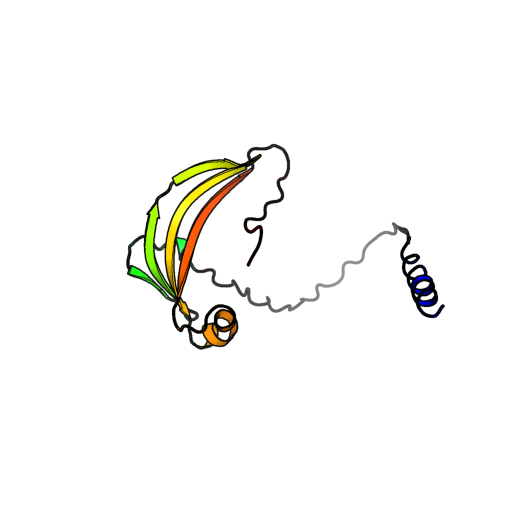 A 1 106 ? 16.389 -5.455 -9.363 1.00 92.94 106 ALA A C 1
ATOM 796 O O . ALA A 1 106 ? 15.865 -6.318 -8.649 1.00 92.94 106 ALA A O 1
ATOM 797 N N . HIS A 1 107 ? 16.312 -5.507 -10.694 1.00 92.62 107 HIS A N 1
ATOM 798 C CA . HIS A 1 107 ? 15.689 -6.613 -11.399 1.00 92.62 107 HIS A CA 1
ATOM 799 C C . HIS A 1 107 ? 16.448 -7.922 -11.162 1.00 92.62 107 HIS A C 1
ATOM 801 O O . HIS A 1 107 ? 15.847 -8.904 -10.729 1.00 92.62 107 HIS A O 1
ATOM 807 N N . GLU A 1 108 ? 17.759 -7.941 -11.396 1.00 90.81 108 GLU A N 1
ATOM 808 C CA . GLU A 1 108 ? 18.592 -9.144 -11.274 1.00 90.81 108 GLU A CA 1
ATOM 809 C C . GLU A 1 108 ? 18.708 -9.649 -9.825 1.00 90.81 108 GLU A C 1
ATOM 811 O O . GLU A 1 108 ? 18.721 -10.863 -9.603 1.00 90.81 108 GLU A O 1
ATOM 816 N N . GLU A 1 109 ? 18.755 -8.751 -8.837 1.00 91.62 109 GLU A N 1
ATOM 817 C CA . GLU A 1 109 ? 18.938 -9.118 -7.428 1.00 91.62 109 GLU A CA 1
ATOM 818 C C . GLU A 1 109 ? 17.637 -9.468 -6.697 1.00 91.62 109 GLU A C 1
ATOM 820 O O . GLU A 1 109 ? 17.656 -10.314 -5.798 1.00 91.62 109 GLU A O 1
ATOM 825 N N . TYR A 1 110 ? 16.512 -8.842 -7.060 1.00 90.00 110 TYR A N 1
ATOM 826 C CA . TYR A 1 110 ? 15.262 -8.972 -6.304 1.00 90.00 110 TYR A CA 1
ATOM 827 C C . TYR A 1 110 ? 14.043 -9.331 -7.149 1.00 90.00 110 TYR A C 1
ATOM 829 O O . TYR A 1 110 ? 13.260 -10.180 -6.730 1.00 90.00 110 TYR A O 1
ATOM 837 N N . TYR A 1 111 ? 13.833 -8.717 -8.316 1.00 88.56 111 TYR A N 1
ATOM 838 C CA . TYR A 1 111 ? 12.567 -8.911 -9.037 1.00 88.56 111 TYR A CA 1
ATOM 839 C C . TYR A 1 111 ? 12.534 -10.133 -9.954 1.00 88.56 111 TYR A C 1
ATOM 841 O O . TYR A 1 111 ? 11.451 -10.675 -10.172 1.00 88.56 111 TYR A O 1
ATOM 849 N N . TYR A 1 112 ? 13.682 -10.654 -10.390 1.00 88.31 112 TYR A N 1
ATOM 850 C CA . TYR A 1 112 ? 13.762 -11.817 -11.280 1.00 88.31 112 TYR A CA 1
ATOM 851 C C . TYR A 1 112 ? 13.108 -13.084 -10.695 1.00 88.31 112 TYR A C 1
ATOM 853 O O . TYR A 1 112 ? 12.613 -13.937 -11.431 1.00 88.31 112 TYR A O 1
ATOM 861 N N . GLN A 1 113 ? 13.059 -13.221 -9.362 1.00 88.00 113 GLN A N 1
ATOM 862 C CA . GLN A 1 113 ? 12.360 -14.340 -8.710 1.00 88.00 113 GLN A CA 1
ATOM 863 C C . GLN A 1 113 ? 10.827 -14.226 -8.768 1.00 88.00 113 GLN A C 1
ATOM 865 O O . GLN A 1 113 ? 10.145 -15.229 -8.555 1.00 88.00 113 GLN A O 1
ATOM 870 N N . TYR A 1 114 ? 10.291 -13.032 -9.036 1.00 85.50 114 TYR A N 1
ATOM 871 C CA . TYR A 1 114 ? 8.853 -12.752 -9.090 1.00 85.50 114 TYR A CA 1
ATOM 872 C C . TYR A 1 114 ? 8.350 -12.545 -10.522 1.00 85.50 114 TYR A C 1
ATOM 874 O O . TYR A 1 114 ? 7.229 -12.939 -10.837 1.00 85.50 114 TYR A O 1
ATOM 882 N N . SER A 1 115 ? 9.166 -11.949 -11.393 1.00 86.62 115 SER A N 1
ATOM 883 C CA . SER A 1 115 ? 8.825 -11.670 -12.787 1.00 86.62 115 SER A CA 1
ATOM 884 C C . SER A 1 115 ? 10.070 -11.680 -13.670 1.00 86.62 115 SER A C 1
ATOM 886 O O . SER A 1 115 ? 11.110 -11.156 -13.287 1.00 86.62 115 SER A O 1
ATOM 888 N N . SER A 1 116 ? 9.952 -12.234 -14.879 1.00 88.00 116 SER A N 1
ATOM 889 C CA . SER A 1 116 ? 10.977 -12.114 -15.926 1.00 88.00 116 SER A CA 1
ATOM 890 C C . SER A 1 116 ? 10.796 -10.879 -16.815 1.00 88.00 116 SER A C 1
ATOM 892 O O . SER A 1 116 ? 11.555 -10.704 -17.764 1.00 88.00 116 SER A O 1
ATOM 894 N N . GLU A 1 117 ? 9.748 -10.089 -16.580 1.00 92.12 117 GLU A N 1
ATOM 895 C CA . GLU A 1 117 ? 9.443 -8.876 -17.344 1.00 92.12 117 GLU A CA 1
ATOM 896 C C . GLU A 1 117 ? 10.244 -7.681 -16.807 1.00 92.12 117 GLU A C 1
ATOM 898 O O . GLU A 1 117 ? 10.445 -7.560 -15.597 1.00 92.12 117 GLU A O 1
ATOM 903 N N . GLU A 1 118 ? 10.667 -6.782 -17.699 1.00 89.94 118 GLU A N 1
ATOM 904 C CA . GLU A 1 118 ? 11.412 -5.562 -17.337 1.00 89.94 118 GLU A CA 1
ATOM 905 C C . GLU A 1 118 ? 10.550 -4.549 -16.571 1.00 89.94 118 GLU A C 1
ATOM 907 O O . GLU A 1 118 ? 11.070 -3.790 -15.763 1.00 89.94 118 GLU A O 1
ATOM 912 N N . GLU A 1 119 ? 9.236 -4.566 -16.795 1.00 93.94 119 GLU A N 1
ATOM 913 C CA . GLU A 1 119 ? 8.245 -3.788 -16.057 1.00 93.94 119 GLU A CA 1
ATOM 914 C C . GLU A 1 119 ? 7.030 -4.665 -15.755 1.00 93.94 119 GLU A C 1
ATOM 916 O O . GLU A 1 119 ? 6.703 -5.581 -16.517 1.00 93.94 119 GLU A O 1
ATOM 921 N N . PHE A 1 120 ? 6.338 -4.410 -14.648 1.00 94.62 120 PHE A N 1
ATOM 922 C CA . PHE A 1 120 ? 5.119 -5.151 -14.326 1.00 94.62 120 PHE A CA 1
ATOM 923 C C . PHE A 1 120 ? 4.152 -4.338 -13.472 1.00 94.62 120 PHE A C 1
ATOM 925 O O . PHE A 1 120 ? 4.536 -3.462 -12.696 1.00 94.62 120 PHE A O 1
ATOM 932 N N . ASP A 1 121 ? 2.867 -4.650 -13.637 1.00 95.19 121 ASP A N 1
ATOM 933 C CA . ASP A 1 121 ? 1.791 -4.030 -12.876 1.00 95.19 121 ASP A CA 1
ATOM 934 C C . ASP A 1 121 ? 1.565 -4.782 -11.560 1.00 95.19 121 ASP A C 1
ATOM 936 O O . ASP A 1 121 ? 1.561 -6.016 -11.532 1.00 95.19 121 ASP A O 1
ATOM 940 N N . TYR A 1 122 ? 1.283 -4.050 -10.486 1.00 93.06 122 TYR A N 1
ATOM 941 C CA . TYR A 1 122 ? 0.848 -4.618 -9.215 1.00 93.06 122 TYR A CA 1
ATOM 942 C C . TYR A 1 122 ? -0.285 -3.791 -8.587 1.00 93.06 122 TYR A C 1
ATOM 944 O O . TYR A 1 122 ? -0.356 -2.570 -8.772 1.00 93.06 122 TYR A O 1
ATOM 952 N N . PRO A 1 123 ? -1.221 -4.445 -7.872 1.00 94.38 123 PRO A N 1
ATOM 953 C CA . PRO A 1 123 ? -2.205 -3.740 -7.069 1.00 94.38 123 PRO A CA 1
ATOM 954 C C . PRO A 1 123 ? -1.554 -3.210 -5.787 1.00 94.38 123 PRO A C 1
ATOM 956 O O . PRO A 1 123 ? -0.838 -3.941 -5.104 1.00 94.38 123 PRO A O 1
ATOM 959 N N . HIS A 1 124 ? -1.865 -1.970 -5.430 1.00 94.62 124 HIS A N 1
ATOM 960 C CA . HIS A 1 124 ? -1.504 -1.363 -4.152 1.00 94.62 124 HIS A CA 1
ATOM 961 C C . HIS A 1 124 ? -2.786 -0.980 -3.410 1.00 94.62 124 HIS A C 1
ATOM 963 O O . HIS A 1 124 ? -3.698 -0.400 -4.001 1.00 94.62 124 HIS A O 1
ATOM 969 N N . ILE A 1 125 ? -2.883 -1.344 -2.132 1.00 94.50 125 ILE A N 1
ATOM 970 C CA . ILE A 1 125 ? -4.045 -1.054 -1.288 1.00 94.50 125 ILE A CA 1
ATOM 971 C C . ILE A 1 125 ? -3.548 -0.242 -0.105 1.00 94.50 125 ILE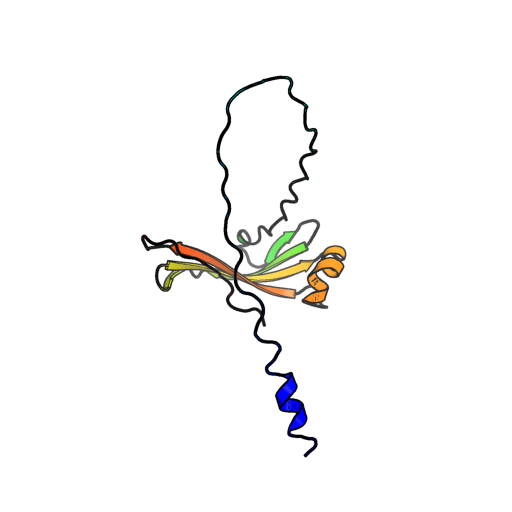 A C 1
ATOM 973 O O . ILE A 1 125 ? -2.812 -0.765 0.731 1.00 94.50 125 ILE A O 1
ATOM 977 N N . GLN A 1 126 ? -3.993 1.005 -0.024 1.00 94.88 126 GLN A N 1
ATOM 978 C CA . GLN A 1 126 ? -3.737 1.860 1.119 1.00 94.88 126 GLN A CA 1
ATOM 979 C C . GLN A 1 126 ? -4.849 1.633 2.149 1.00 94.88 126 GLN A C 1
ATOM 981 O O . GLN A 1 126 ? -6.031 1.854 1.871 1.00 94.88 126 GLN A O 1
ATOM 986 N N . ALA A 1 127 ? -4.486 1.142 3.334 1.00 94.38 127 ALA A N 1
ATOM 987 C CA . ALA A 1 127 ? -5.450 0.845 4.384 1.00 94.38 127 ALA A CA 1
ATOM 988 C C . ALA A 1 127 ? -4.906 1.154 5.779 1.00 94.38 127 ALA A C 1
ATOM 990 O O . ALA A 1 127 ? -3.735 0.923 6.079 1.00 94.38 127 ALA A O 1
ATOM 991 N N . THR A 1 128 ? -5.797 1.599 6.659 1.00 95.50 128 THR A N 1
ATOM 992 C CA . THR A 1 128 ? -5.527 1.780 8.086 1.00 95.50 128 THR A CA 1
ATOM 993 C C . THR A 1 128 ? -6.303 0.758 8.902 1.00 95.50 128 THR A C 1
ATOM 995 O O . THR A 1 128 ? -7.375 0.294 8.509 1.00 95.50 128 THR A O 1
ATOM 998 N N . SER A 1 129 ? -5.749 0.376 10.051 1.00 95.31 129 SER A N 1
ATOM 999 C CA . SER A 1 129 ? -6.377 -0.577 10.962 1.00 95.31 129 SER A CA 1
ATOM 1000 C C . SER A 1 129 ? -6.275 -0.085 12.401 1.00 95.31 129 SER A C 1
ATOM 1002 O O . SER A 1 129 ? -5.173 0.179 12.883 1.00 95.31 129 SER A O 1
ATOM 1004 N N . GLU A 1 130 ? -7.402 -0.010 13.097 1.00 96.62 130 GLU A N 1
ATOM 1005 C CA . GLU A 1 130 ? -7.506 0.455 14.478 1.00 96.62 130 GLU A CA 1
ATOM 1006 C C . GLU A 1 130 ? -8.001 -0.682 15.377 1.00 96.62 130 GLU A C 1
ATOM 1008 O O . GLU A 1 130 ? -9.010 -1.317 15.085 1.00 96.62 130 GLU A O 1
ATOM 1013 N N . ASN A 1 131 ? -7.299 -0.960 16.480 1.00 97.56 131 ASN A N 1
ATOM 1014 C CA . ASN A 1 131 ? -7.791 -1.876 17.511 1.00 97.56 131 ASN A CA 1
ATOM 1015 C C . ASN A 1 131 ? -8.794 -1.136 18.404 1.00 97.56 131 ASN A C 1
ATOM 1017 O O . ASN A 1 131 ? -8.404 -0.260 19.172 1.00 97.56 131 ASN A O 1
ATOM 1021 N N . THR A 1 132 ? -10.067 -1.518 18.337 1.00 97.31 132 THR A N 1
ATOM 1022 C CA . THR A 1 132 ? -11.158 -0.891 19.100 1.00 97.31 132 THR A CA 1
ATOM 1023 C C . THR A 1 132 ? -11.464 -1.621 20.411 1.0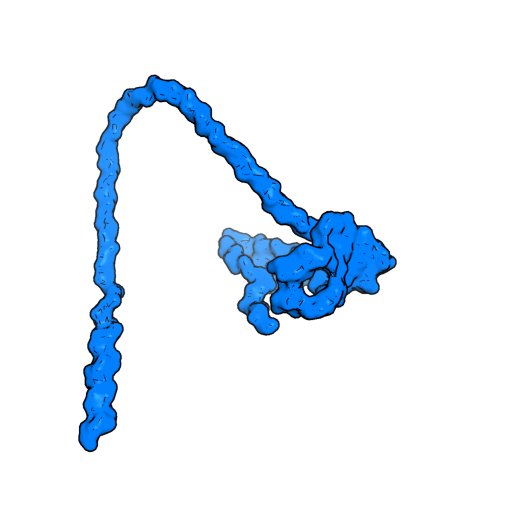0 97.31 132 THR A C 1
ATOM 1025 O O . THR A 1 132 ? -12.485 -1.355 21.048 1.00 97.31 132 THR A O 1
ATOM 1028 N N . SER A 1 133 ? -10.634 -2.590 20.802 1.00 96.94 133 SER A N 1
ATOM 1029 C CA . SER A 1 133 ? -10.787 -3.363 22.037 1.00 96.94 133 SER A CA 1
ATOM 1030 C C . SER A 1 133 ? -9.807 -2.927 23.129 1.00 96.94 133 SER A C 1
ATOM 1032 O O . SER A 1 133 ? -8.816 -2.249 22.869 1.00 96.94 133 SER A O 1
ATOM 1034 N N . GLU A 1 134 ? -10.084 -3.328 24.372 1.00 97.44 134 GLU A N 1
ATOM 1035 C CA . GLU A 1 134 ? -9.163 -3.119 25.501 1.00 97.44 134 GLU A CA 1
ATOM 1036 C C . GLU A 1 134 ? -7.993 -4.119 25.494 1.00 97.44 134 GLU A C 1
ATOM 1038 O O . GLU A 1 134 ? -6.960 -3.878 26.122 1.00 97.44 134 GLU A O 1
ATOM 1043 N N . ASP A 1 135 ? -8.150 -5.238 24.782 1.00 97.31 135 ASP A N 1
ATOM 1044 C CA . ASP A 1 135 ? -7.161 -6.303 24.705 1.00 97.31 135 ASP A CA 1
ATOM 1045 C C . ASP A 1 135 ? -6.140 -6.039 23.589 1.00 97.31 135 ASP A C 1
ATOM 1047 O O . ASP A 1 135 ? -6.422 -5.422 22.560 1.00 97.31 135 ASP A O 1
ATOM 1051 N N . MET A 1 136 ? -4.923 -6.555 23.765 1.00 96.44 136 MET A N 1
ATOM 1052 C CA . MET A 1 136 ? -3.908 -6.519 22.715 1.00 96.44 136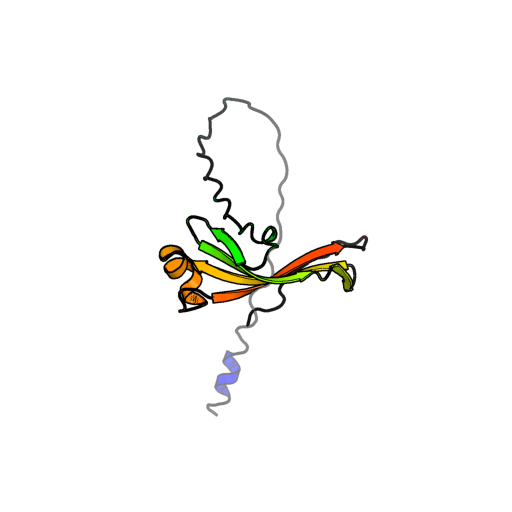 MET A CA 1
ATOM 1053 C C . MET A 1 136 ? -4.294 -7.457 21.563 1.00 96.44 136 MET A C 1
ATOM 1055 O O . MET A 1 136 ? -4.543 -8.645 21.775 1.00 96.44 136 MET A O 1
ATOM 1059 N N . VAL A 1 137 ? -4.264 -6.940 20.334 1.00 94.81 137 VAL A N 1
ATOM 1060 C CA . VAL A 1 137 ? -4.510 -7.715 19.112 1.00 94.81 137 VAL A CA 1
ATOM 1061 C C . VAL A 1 137 ? -3.191 -7.977 18.389 1.00 94.81 137 VAL A C 1
ATOM 1063 O O . VAL A 1 137 ? -2.461 -7.048 18.054 1.00 94.81 137 VAL A O 1
ATOM 1066 N N . ASN A 1 138 ? -2.897 -9.253 18.120 1.00 92.06 138 ASN A N 1
ATOM 1067 C CA . ASN A 1 138 ? -1.793 -9.644 17.244 1.00 92.06 138 ASN A CA 1
ATOM 1068 C C . ASN A 1 138 ? -2.281 -9.620 15.794 1.00 92.06 138 ASN A C 1
ATOM 1070 O O . ASN A 1 138 ? -3.089 -10.462 15.400 1.00 92.06 138 ASN A O 1
ATOM 1074 N N . PHE A 1 139 ? -1.799 -8.654 15.018 1.00 88.94 139 PHE A N 1
ATOM 1075 C CA . PHE A 1 139 ? -2.230 -8.425 13.644 1.00 88.94 139 PHE A CA 1
ATOM 1076 C C . PHE A 1 139 ? -1.206 -8.961 12.637 1.00 88.94 139 PHE A C 1
ATOM 1078 O O . PHE A 1 139 ? -0.005 -8.747 12.789 1.00 88.94 139 PHE A O 1
ATOM 1085 N N . ASN A 1 140 ? -1.690 -9.649 11.601 1.00 89.88 140 ASN A N 1
ATOM 1086 C CA . ASN A 1 140 ? -0.911 -10.003 10.419 1.00 89.88 140 ASN A CA 1
ATOM 1087 C C . ASN A 1 140 ? -1.748 -9.665 9.170 1.00 89.88 140 ASN A C 1
ATOM 1089 O O . ASN A 1 140 ? -2.778 -10.313 8.963 1.00 89.88 140 ASN A O 1
ATOM 1093 N N . PRO A 1 141 ? -1.335 -8.680 8.351 1.00 86.19 141 PRO A N 1
ATOM 1094 C CA . PRO A 1 141 ? -2.099 -8.248 7.182 1.00 86.19 141 PRO A CA 1
ATOM 1095 C C . PRO A 1 141 ? -2.107 -9.279 6.042 1.00 86.19 141 PRO A C 1
ATOM 1097 O O . PRO A 1 141 ? -2.960 -9.200 5.162 1.00 86.19 141 PRO A O 1
ATOM 1100 N N . VAL A 1 142 ? -1.198 -10.264 6.052 1.00 87.94 142 VAL A N 1
ATOM 1101 C CA . VAL A 1 142 ? -1.076 -11.282 4.999 1.00 87.94 142 VAL A CA 1
ATOM 1102 C C . VAL A 1 142 ? -1.211 -12.678 5.600 1.00 87.94 142 VAL A C 1
ATOM 1104 O O . VAL A 1 142 ? -0.366 -13.145 6.363 1.00 87.94 142 VAL A O 1
ATOM 1107 N N . SER A 1 143 ? -2.290 -13.374 5.240 1.00 84.12 143 SER A N 1
ATOM 1108 C CA . SER A 1 143 ? -2.584 -14.708 5.784 1.00 84.12 143 SER A CA 1
ATOM 1109 C C . SER A 1 143 ? -1.881 -15.848 5.040 1.00 84.12 143 SER A C 1
ATOM 1111 O O . SER A 1 143 ? -1.555 -16.866 5.650 1.00 84.12 143 SER A O 1
ATOM 1113 N N . THR A 1 144 ? -1.651 -15.719 3.732 1.00 84.94 144 THR A N 1
ATOM 1114 C CA . THR A 1 144 ? -0.974 -16.713 2.881 1.00 84.94 144 THR A CA 1
ATOM 1115 C C . THR A 1 144 ? -0.395 -16.011 1.650 1.00 84.94 144 THR A C 1
ATOM 1117 O O . THR A 1 144 ? -0.957 -15.020 1.191 1.00 84.94 144 THR A O 1
ATOM 1120 N N . VAL A 1 145 ? 0.719 -16.528 1.132 1.00 76.25 145 VAL A N 1
ATOM 1121 C CA . VAL A 1 145 ? 1.290 -16.169 -0.173 1.00 76.25 145 VAL A CA 1
ATOM 1122 C C . VAL A 1 145 ? 1.272 -17.450 -1.010 1.00 76.25 145 VAL A C 1
ATOM 1124 O O . VAL A 1 145 ? 1.789 -18.467 -0.540 1.00 76.25 145 VAL A O 1
ATOM 1127 N N . GLU A 1 146 ? 0.625 -17.424 -2.178 1.00 64.75 146 GLU A N 1
ATOM 1128 C CA . GLU A 1 146 ? 0.474 -18.572 -3.096 1.00 64.75 146 GLU A CA 1
ATOM 1129 C C . GLU A 1 146 ? 1.189 -18.341 -4.428 1.00 64.75 146 GLU A C 1
ATOM 1131 O O . GLU A 1 146 ? 1.152 -17.191 -4.923 1.00 64.75 146 GLU A O 1
#